Protein AF-A0A3D2L100-F1 (afdb_monomer_lite)

Sequence (75 aa):
NESLITDMIVCPGLDYCNLANARSIPVGQAVQEVFADPDYQEDIGRLHINISGCINACGHHHVGHIGILGVDKKG

Structure (mmCIF, N/CA/C/O backbone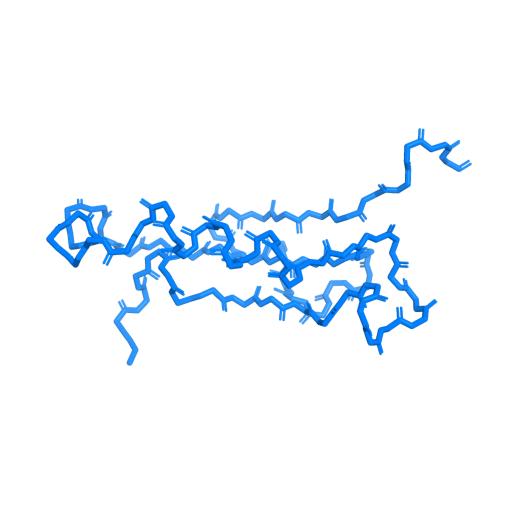):
data_AF-A0A3D2L100-F1
#
_entry.id   AF-A0A3D2L100-F1
#
loop_
_atom_site.group_PDB
_atom_site.id
_atom_site.type_symbol
_atom_site.label_atom_id
_atom_site.label_alt_id
_atom_site.label_comp_id
_atom_site.label_asym_id
_atom_site.label_entity_id
_atom_site.label_seq_id
_atom_site.pdbx_PDB_ins_code
_atom_site.Cartn_x
_atom_site.Cartn_y
_atom_site.Cartn_z
_atom_site.occupancy
_atom_site.B_iso_or_equiv
_atom_site.auth_seq_id
_atom_site.auth_comp_id
_atom_site.auth_asym_id
_atom_site.auth_atom_id
_atom_site.pdbx_PDB_model_num
ATOM 1 N N . ASN A 1 1 ? 0.613 -3.399 17.354 1.00 54.28 1 ASN A N 1
ATOM 2 C CA . ASN A 1 1 ? -0.150 -3.200 16.114 1.00 54.28 1 ASN A CA 1
ATOM 3 C C . ASN A 1 1 ? -1.431 -3.989 16.175 1.00 54.28 1 ASN A C 1
ATOM 5 O O . ASN A 1 1 ? -1.379 -5.209 16.257 1.00 54.28 1 ASN A O 1
ATOM 9 N N . GLU A 1 2 ? -2.558 -3.284 16.191 1.00 65.75 2 GLU A N 1
ATOM 10 C CA . GLU A 1 2 ? -3.906 -3.855 16.322 1.00 65.75 2 GLU A CA 1
ATOM 11 C C . GLU A 1 2 ? -4.521 -4.255 14.972 1.00 65.75 2 GLU A C 1
ATOM 13 O O . GLU A 1 2 ? -5.661 -4.710 14.930 1.00 65.75 2 GLU A O 1
ATOM 18 N N . SER A 1 3 ? -3.732 -4.193 13.883 1.00 77.31 3 SER A N 1
ATOM 19 C CA . SER A 1 3 ? -4.166 -4.573 12.528 1.00 77.31 3 SER A CA 1
ATOM 20 C C . SER A 1 3 ? -5.338 -3.728 12.011 1.00 77.31 3 SER A C 1
ATOM 22 O O . SER A 1 3 ? -6.240 -4.237 11.343 1.00 77.31 3 SER A O 1
ATOM 24 N N . LEU A 1 4 ? -5.331 -2.440 12.363 1.00 87.81 4 LEU A N 1
ATOM 25 C CA . LEU A 1 4 ? -6.282 -1.442 11.879 1.00 87.81 4 LEU A CA 1
ATOM 26 C C . LEU A 1 4 ? -5.934 -1.024 10.444 1.00 87.81 4 LEU A C 1
ATOM 28 O O . LEU A 1 4 ? -4.819 -1.246 9.973 1.00 87.81 4 LEU A O 1
ATOM 32 N N . ILE A 1 5 ? -6.873 -0.367 9.765 1.00 92.25 5 ILE A N 1
ATOM 33 C CA . ILE A 1 5 ? -6.763 0.018 8.346 1.00 92.25 5 ILE A CA 1
ATOM 34 C C . ILE A 1 5 ? -5.492 0.814 7.989 1.00 92.25 5 ILE A C 1
ATOM 36 O O . ILE A 1 5 ? -5.023 0.742 6.854 1.00 92.25 5 ILE A O 1
ATOM 40 N N . THR A 1 6 ? -4.909 1.545 8.943 1.00 89.31 6 THR A N 1
ATOM 41 C CA . THR A 1 6 ? -3.690 2.349 8.746 1.00 89.31 6 THR A CA 1
ATOM 42 C C . THR A 1 6 ? -2.386 1.548 8.882 1.00 89.31 6 THR A C 1
ATOM 44 O O . THR A 1 6 ? -1.339 2.007 8.409 1.00 89.31 6 THR A O 1
ATOM 47 N N . ASP A 1 7 ? -2.441 0.336 9.447 1.00 90.38 7 ASP A N 1
ATOM 48 C CA . ASP A 1 7 ? -1.323 -0.608 9.580 1.00 90.38 7 ASP A CA 1
ATOM 49 C C . ASP A 1 7 ? -1.123 -1.412 8.284 1.00 90.38 7 ASP A C 1
ATOM 51 O O . ASP A 1 7 ? -1.416 -2.609 8.176 1.00 90.38 7 ASP A O 1
ATOM 55 N N . MET A 1 8 ? -0.685 -0.694 7.251 1.00 94.44 8 MET A N 1
ATOM 56 C CA . MET A 1 8 ? -0.560 -1.195 5.886 1.00 94.44 8 MET A CA 1
ATOM 57 C C . MET A 1 8 ? 0.835 -1.716 5.572 1.00 94.44 8 MET A C 1
ATOM 59 O O . MET A 1 8 ? 1.849 -1.150 5.984 1.00 94.44 8 MET A O 1
ATOM 63 N N . ILE A 1 9 ? 0.893 -2.724 4.703 1.00 96.75 9 ILE A N 1
ATOM 64 C CA . ILE A 1 9 ? 2.145 -3.163 4.089 1.00 96.75 9 ILE A CA 1
ATOM 65 C C . ILE A 1 9 ? 2.270 -2.485 2.730 1.00 96.75 9 ILE A C 1
ATOM 67 O O . ILE A 1 9 ? 1.497 -2.747 1.809 1.00 96.75 9 ILE A O 1
ATOM 71 N N . VAL A 1 10 ? 3.278 -1.631 2.583 1.00 97.94 10 VAL A N 1
ATOM 72 C CA . VAL A 1 10 ? 3.518 -0.876 1.351 1.00 97.94 10 VAL A CA 1
ATOM 73 C C . VAL A 1 10 ? 4.940 -1.141 0.887 1.00 97.94 10 VAL A C 1
ATOM 75 O O . VAL A 1 10 ? 5.901 -0.870 1.604 1.00 97.94 10 VAL A O 1
ATOM 78 N N . CYS A 1 11 ? 5.099 -1.689 -0.320 1.00 97.94 11 CYS A N 1
ATOM 79 C CA . CYS A 1 11 ? 6.438 -1.818 -0.889 1.00 97.94 11 CYS A CA 1
ATOM 80 C C . CYS A 1 11 ? 6.990 -0.433 -1.290 1.00 97.94 11 CYS A C 1
ATOM 82 O O . CYS A 1 11 ? 6.202 0.487 -1.520 1.00 97.94 11 CYS A O 1
ATOM 84 N N . PRO A 1 12 ? 8.311 -0.269 -1.463 1.00 97.62 12 PRO A N 1
ATOM 85 C CA . PRO A 1 12 ? 8.881 1.034 -1.806 1.00 97.62 12 PRO A CA 1
ATOM 86 C C . PRO A 1 12 ? 8.441 1.595 -3.171 1.00 97.62 12 PRO A C 1
ATOM 88 O O . PRO A 1 12 ? 8.479 2.802 -3.375 1.00 97.62 12 PRO A O 1
ATOM 91 N N . GLY A 1 13 ? 8.012 0.738 -4.106 1.00 97.06 13 GLY A N 1
ATOM 92 C CA . GLY A 1 13 ? 7.534 1.158 -5.429 1.00 97.06 13 GLY A CA 1
ATOM 93 C C . GLY A 1 13 ? 8.580 1.930 -6.239 1.00 97.06 13 GLY A C 1
ATOM 94 O O . GLY A 1 13 ? 9.775 1.844 -5.967 1.00 97.06 13 GLY A O 1
ATOM 95 N N . LEU A 1 14 ? 8.126 2.695 -7.236 1.00 96.25 14 LEU A N 1
ATOM 96 C CA . LEU A 1 14 ? 8.995 3.497 -8.116 1.00 96.25 14 LEU A CA 1
ATOM 97 C C . LEU A 1 14 ? 9.808 4.583 -7.394 1.00 96.25 14 LEU A C 1
ATOM 99 O O . LEU A 1 14 ? 10.680 5.189 -8.011 1.00 96.25 14 LEU A O 1
ATOM 103 N N . ASP A 1 15 ? 9.542 4.837 -6.114 1.00 96.06 15 ASP A N 1
ATOM 104 C CA . ASP A 1 15 ? 10.347 5.758 -5.318 1.00 96.06 15 ASP A CA 1
ATOM 105 C C . ASP A 1 15 ? 11.745 5.170 -5.026 1.00 96.06 15 ASP A C 1
ATOM 107 O O . ASP A 1 15 ? 12.719 5.920 -4.990 1.00 96.06 15 ASP A O 1
ATOM 111 N N . TYR A 1 16 ? 11.871 3.836 -4.891 1.00 97.50 16 TYR A N 1
ATOM 112 C CA . TYR A 1 16 ? 13.146 3.171 -4.552 1.00 97.50 16 TYR A CA 1
ATOM 113 C C . TYR A 1 16 ? 13.389 1.799 -5.218 1.00 97.50 16 TYR A C 1
ATOM 115 O O . TYR A 1 16 ? 14.378 1.132 -4.913 1.00 97.50 16 TYR A O 1
ATOM 123 N N . CYS A 1 17 ? 12.510 1.331 -6.108 1.00 97.50 17 CYS A N 1
ATOM 124 C CA . CYS A 1 17 ? 12.601 0.017 -6.748 1.00 97.50 17 CYS A CA 1
ATOM 125 C C . CYS A 1 17 ? 12.568 0.134 -8.277 1.00 97.50 17 CYS A C 1
ATOM 127 O O . CYS A 1 17 ? 11.552 0.502 -8.859 1.00 97.50 17 CYS A O 1
ATOM 129 N N . ASN A 1 18 ? 13.652 -0.287 -8.935 1.00 96.62 18 ASN A N 1
ATOM 130 C CA . ASN A 1 18 ? 13.764 -0.282 -10.402 1.00 96.62 18 ASN A CA 1
ATOM 131 C C . ASN A 1 18 ? 12.864 -1.311 -11.108 1.00 96.62 18 ASN A C 1
ATOM 133 O O . ASN A 1 18 ? 12.735 -1.271 -12.326 1.00 96.62 18 ASN A O 1
ATOM 137 N N . LEU A 1 19 ? 12.282 -2.255 -10.363 1.00 95.44 19 LEU A N 1
ATOM 138 C CA . LEU A 1 19 ? 11.355 -3.259 -10.895 1.00 95.44 19 LEU A CA 1
ATOM 139 C C . LEU A 1 19 ? 9.888 -2.833 -10.757 1.00 95.44 19 LEU A C 1
ATOM 141 O O . LEU A 1 19 ? 9.000 -3.612 -11.097 1.00 95.44 19 LEU A O 1
ATOM 145 N N . ALA A 1 20 ? 9.616 -1.672 -10.157 1.00 96.69 20 ALA A N 1
ATOM 146 C CA . ALA A 1 20 ? 8.257 -1.211 -9.922 1.00 96.69 20 ALA A CA 1
ATOM 147 C C . ALA A 1 20 ? 7.644 -0.595 -11.189 1.00 96.69 20 ALA A C 1
ATOM 149 O O . ALA A 1 20 ? 8.326 0.103 -11.930 1.00 96.69 20 ALA A O 1
ATOM 150 N N . ASN A 1 21 ? 6.336 -0.783 -11.374 1.00 95.50 21 ASN A N 1
ATOM 151 C CA . ASN A 1 21 ? 5.560 -0.171 -12.458 1.00 95.50 21 ASN A CA 1
ATOM 152 C C . ASN A 1 21 ? 4.847 1.108 -11.977 1.00 95.50 21 ASN A C 1
ATOM 154 O O . ASN A 1 21 ? 4.474 1.967 -12.768 1.00 95.50 21 ASN A O 1
ATOM 158 N N . ALA A 1 22 ? 4.645 1.249 -10.662 1.00 95.62 22 ALA A N 1
ATOM 159 C CA . ALA A 1 22 ? 3.983 2.394 -10.044 1.00 95.62 22 ALA A CA 1
ATOM 160 C C . ALA A 1 22 ? 4.648 2.812 -8.722 1.00 95.62 22 ALA A C 1
ATOM 162 O O . ALA A 1 22 ? 5.324 2.021 -8.054 1.00 95.62 22 ALA A O 1
ATOM 163 N N . ARG A 1 23 ? 4.423 4.068 -8.316 1.00 96.56 23 ARG A N 1
ATOM 164 C CA . ARG A 1 23 ? 4.731 4.550 -6.960 1.00 96.56 23 ARG A CA 1
ATOM 165 C C . ARG A 1 23 ? 3.659 4.056 -5.997 1.00 96.56 23 ARG A C 1
ATOM 167 O O . ARG A 1 23 ? 2.473 4.213 -6.275 1.00 96.56 23 ARG A O 1
ATOM 174 N N . SER A 1 24 ? 4.072 3.473 -4.878 1.00 97.44 24 SER A N 1
ATOM 175 C CA . SER A 1 24 ? 3.158 2.904 -3.878 1.00 97.44 24 SER A CA 1
ATOM 176 C C . SER A 1 24 ? 3.172 3.656 -2.553 1.00 97.44 24 SER A C 1
ATOM 178 O O . SER A 1 24 ? 2.140 3.691 -1.889 1.00 97.44 24 SER A O 1
ATOM 180 N N . ILE A 1 25 ? 4.284 4.306 -2.189 1.00 97.88 25 ILE A N 1
ATOM 181 C CA . ILE A 1 25 ? 4.386 5.066 -0.933 1.00 97.88 25 ILE A CA 1
ATOM 182 C C . ILE A 1 25 ? 3.346 6.199 -0.873 1.00 97.88 25 ILE A C 1
ATOM 184 O O . ILE A 1 25 ? 2.596 6.230 0.104 1.00 97.88 25 ILE A O 1
ATOM 188 N N . PRO A 1 26 ? 3.194 7.060 -1.904 1.00 97.38 26 PRO A N 1
ATOM 189 C CA . PRO A 1 26 ? 2.212 8.145 -1.850 1.00 97.38 26 PRO A CA 1
ATOM 190 C C . PRO A 1 26 ? 0.764 7.646 -1.762 1.00 97.38 26 PRO A C 1
ATOM 192 O O . PRO A 1 26 ? -0.087 8.316 -1.191 1.00 97.38 26 PRO A O 1
ATOM 195 N N . VAL A 1 27 ? 0.478 6.454 -2.302 1.00 96.44 27 VAL A N 1
ATOM 196 C CA . VAL A 1 27 ? -0.851 5.831 -2.200 1.00 96.44 27 VAL A CA 1
ATOM 197 C C . VAL A 1 27 ? -1.120 5.399 -0.761 1.00 96.44 27 VAL A C 1
ATOM 199 O O . VAL A 1 27 ? -2.182 5.698 -0.229 1.00 96.44 27 VAL A O 1
ATOM 202 N N . GLY A 1 28 ? -0.150 4.746 -0.112 1.00 96.81 28 GLY A N 1
ATOM 203 C CA . GLY A 1 28 ? -0.255 4.394 1.304 1.00 96.81 28 GLY A CA 1
ATOM 204 C C . GLY A 1 28 ? -0.416 5.625 2.199 1.00 96.81 28 GLY A C 1
ATOM 205 O O . GLY A 1 28 ? -1.271 5.632 3.075 1.00 96.81 28 GLY A O 1
ATOM 206 N N . GLN A 1 29 ? 0.336 6.695 1.938 1.00 96.94 29 GLN A N 1
ATOM 207 C CA . GLN A 1 29 ? 0.208 7.955 2.680 1.00 96.94 29 GLN A CA 1
ATOM 208 C C . GLN A 1 29 ? -1.183 8.579 2.516 1.00 96.94 29 GLN A C 1
ATOM 210 O O . GLN A 1 29 ? -1.813 8.918 3.511 1.00 96.94 29 GLN A O 1
ATOM 215 N N . ALA A 1 30 ? -1.711 8.638 1.289 1.00 97.00 30 ALA A N 1
ATOM 216 C CA . ALA A 1 30 ? -3.058 9.152 1.044 1.00 97.00 30 ALA A CA 1
ATOM 217 C C . ALA A 1 30 ? -4.139 8.331 1.769 1.00 97.00 30 ALA A C 1
ATOM 219 O O . ALA A 1 30 ? -5.096 8.892 2.295 1.00 97.00 30 ALA A O 1
ATOM 220 N N . VAL A 1 31 ? -3.988 7.004 1.839 1.00 95.75 31 VAL A N 1
ATOM 221 C CA . VAL A 1 31 ? -4.902 6.150 2.613 1.00 95.75 31 VAL A CA 1
ATOM 222 C C . VAL A 1 31 ? -4.787 6.447 4.114 1.00 95.75 31 VAL A C 1
ATOM 224 O O . VAL A 1 31 ? -5.812 6.594 4.772 1.00 95.75 31 VAL A O 1
ATOM 227 N N . GLN A 1 32 ? -3.574 6.607 4.657 1.00 95.06 32 GLN A N 1
ATOM 228 C CA . GLN A 1 32 ? -3.390 6.990 6.067 1.00 95.06 32 GLN A CA 1
ATOM 229 C C . GLN A 1 32 ? -4.041 8.335 6.391 1.00 95.06 32 GLN A C 1
ATOM 231 O O . GLN A 1 32 ? -4.680 8.455 7.429 1.00 95.06 32 GLN A O 1
ATOM 236 N N . GLU A 1 33 ? -3.914 9.324 5.506 1.00 96.31 33 GLU A N 1
ATOM 237 C CA . GLU A 1 33 ? -4.533 10.642 5.680 1.00 96.31 33 GLU A CA 1
ATOM 238 C C . GLU A 1 33 ? -6.065 10.564 5.691 1.00 96.31 33 GLU A C 1
ATOM 240 O O . GLU A 1 33 ? -6.706 11.204 6.523 1.00 96.31 33 GLU A O 1
ATOM 245 N N . VAL A 1 34 ? -6.659 9.749 4.812 1.00 95.38 34 VAL A N 1
ATOM 246 C CA . VAL A 1 34 ? -8.118 9.546 4.756 1.00 95.38 34 VAL A CA 1
ATOM 247 C C . VAL A 1 34 ? -8.651 8.869 6.022 1.00 95.38 34 VAL A C 1
ATOM 249 O O . VAL A 1 34 ? -9.729 9.225 6.492 1.00 95.38 34 VAL A O 1
ATOM 252 N N . PHE A 1 35 ? -7.904 7.918 6.588 1.00 95.25 35 PHE A N 1
ATOM 253 C CA . PHE A 1 35 ? -8.305 7.149 7.772 1.00 95.25 35 PHE A CA 1
ATOM 254 C C . PHE A 1 35 ? -7.558 7.574 9.044 1.00 95.25 35 PHE A C 1
ATOM 256 O O . PHE A 1 35 ? -7.362 6.763 9.943 1.00 95.25 35 PHE A O 1
ATOM 263 N N . ALA A 1 36 ? -7.127 8.835 9.135 1.00 93.81 36 ALA A N 1
ATOM 264 C CA . ALA A 1 36 ? -6.317 9.321 10.254 1.00 93.81 36 ALA A CA 1
ATOM 265 C C . ALA A 1 36 ? -7.067 9.355 11.601 1.00 93.81 36 ALA A C 1
ATOM 267 O O . ALA A 1 36 ? -6.422 9.359 12.647 1.00 93.81 36 ALA A O 1
ATOM 268 N N . ASP A 1 37 ? -8.404 9.374 11.578 1.00 95.62 37 ASP A N 1
ATOM 269 C CA . ASP A 1 37 ? -9.260 9.400 12.769 1.00 95.62 37 ASP A CA 1
ATOM 270 C C . ASP A 1 37 ? -9.258 8.037 13.498 1.00 95.62 37 ASP A C 1
ATOM 272 O O . ASP A 1 37 ? -9.730 7.053 12.923 1.00 95.62 37 ASP A O 1
ATOM 276 N N . PRO A 1 38 ? -8.744 7.945 14.741 1.00 92.19 38 PRO A N 1
ATOM 277 C CA . PRO A 1 38 ? -8.679 6.690 15.488 1.00 92.19 38 PRO A CA 1
ATOM 278 C C . PRO A 1 38 ? -10.044 6.067 15.791 1.00 92.19 38 PRO A C 1
ATOM 280 O O . PRO A 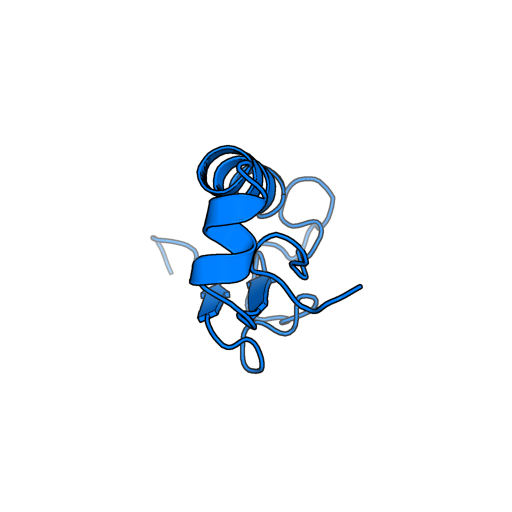1 38 ? -10.169 4.848 15.706 1.00 92.19 38 PRO A O 1
ATOM 283 N N . ASP A 1 39 ? -11.067 6.875 16.093 1.00 94.31 39 ASP A N 1
ATOM 284 C CA . ASP A 1 39 ? -12.402 6.351 16.413 1.00 94.31 39 ASP A CA 1
ATOM 285 C C . ASP A 1 39 ? -13.000 5.670 15.173 1.00 94.31 39 ASP A C 1
ATOM 287 O O . ASP A 1 39 ? -13.553 4.572 15.241 1.00 94.31 39 ASP A O 1
ATOM 291 N N . TYR A 1 40 ? -12.781 6.268 13.998 1.00 94.00 40 TYR A N 1
ATOM 292 C CA . TYR A 1 40 ? -13.198 5.679 12.731 1.00 94.00 40 TYR A CA 1
ATOM 293 C C . TYR A 1 40 ? -12.422 4.398 12.384 1.00 94.00 40 TYR A C 1
ATOM 295 O O . TYR A 1 40 ? -12.982 3.473 11.794 1.00 94.00 40 TYR A O 1
ATOM 303 N N . GLN A 1 41 ? -11.140 4.308 12.755 1.00 94.00 41 GLN A N 1
ATOM 304 C CA . GLN A 1 41 ? -10.354 3.084 12.573 1.00 94.00 41 GLN A CA 1
ATOM 305 C C . GLN A 1 41 ? -10.892 1.928 13.427 1.00 94.00 41 GLN A C 1
ATOM 307 O O . GLN A 1 41 ? -10.983 0.806 12.928 1.00 94.00 41 GLN A O 1
ATOM 312 N N . GLU A 1 42 ? -11.274 2.199 14.676 1.00 92.12 42 GLU A N 1
ATOM 313 C CA . GLU A 1 42 ? -11.896 1.214 15.571 1.00 92.12 42 GLU A CA 1
ATOM 314 C C . GLU A 1 42 ? -13.265 0.753 15.051 1.00 92.12 42 GLU A C 1
ATOM 316 O O . GLU A 1 42 ? -13.540 -0.448 15.030 1.00 92.12 42 GLU A O 1
ATOM 321 N N . ASP A 1 43 ? -14.090 1.677 14.544 1.00 94.56 43 ASP A N 1
ATOM 322 C CA . ASP A 1 43 ? -15.395 1.361 13.944 1.00 94.56 43 ASP A CA 1
ATOM 323 C C . ASP A 1 43 ? -15.277 0.445 12.711 1.00 94.56 43 ASP A C 1
ATOM 325 O O . ASP A 1 43 ? -16.114 -0.436 12.494 1.00 94.56 43 ASP A O 1
ATOM 329 N N . ILE A 1 44 ? -14.233 0.631 11.892 1.00 93.94 44 ILE A N 1
ATOM 330 C CA . ILE A 1 44 ? -13.907 -0.265 10.768 1.00 93.94 44 ILE A CA 1
ATOM 331 C C . ILE A 1 44 ? -13.426 -1.627 11.288 1.00 93.94 44 ILE A C 1
ATOM 333 O O . ILE A 1 44 ? -13.718 -2.672 10.6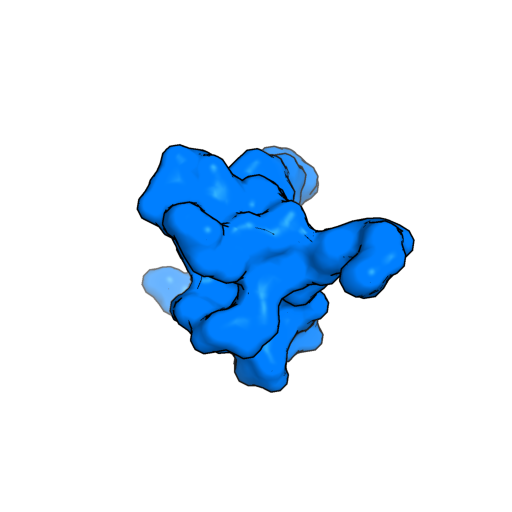95 1.00 93.94 44 ILE A O 1
ATOM 337 N N . GLY A 1 45 ? -12.673 -1.617 12.387 1.00 92.56 45 GLY A N 1
ATOM 338 C CA . GLY A 1 45 ? -12.043 -2.786 12.971 1.00 92.56 45 GLY A CA 1
ATOM 339 C C . GLY A 1 45 ? -10.875 -3.310 12.132 1.00 92.56 45 GLY A C 1
ATOM 340 O O . GLY A 1 45 ? -10.155 -2.573 11.454 1.00 92.56 45 GLY A O 1
ATOM 341 N N . ARG A 1 46 ? -10.652 -4.627 12.195 1.00 93.50 46 ARG A N 1
ATOM 342 C CA . ARG A 1 46 ? -9.495 -5.264 11.552 1.00 93.50 46 ARG A CA 1
ATOM 343 C C . ARG A 1 46 ? -9.637 -5.281 10.037 1.00 93.50 46 ARG A C 1
ATOM 345 O O . ARG A 1 46 ? -10.420 -6.055 9.487 1.00 93.50 46 ARG A O 1
ATOM 352 N N . LEU A 1 47 ? -8.802 -4.498 9.368 1.00 92.75 47 LEU A N 1
ATOM 353 C CA . LEU A 1 47 ? -8.719 -4.437 7.917 1.00 92.75 47 LEU A CA 1
ATOM 354 C C . LEU A 1 47 ? -7.264 -4.193 7.511 1.00 92.75 47 LEU A C 1
ATOM 356 O O . LEU A 1 47 ? -6.609 -3.307 8.036 1.00 92.75 47 LEU A O 1
ATOM 360 N N . HIS A 1 48 ? -6.764 -4.968 6.549 1.00 93.06 48 HIS A N 1
ATOM 361 C CA . HIS A 1 48 ? -5.375 -4.887 6.091 1.00 93.06 48 HIS A CA 1
ATOM 362 C C . HIS A 1 48 ? -5.351 -4.513 4.623 1.00 93.06 48 HIS A C 1
ATOM 364 O O . HIS A 1 48 ? -5.923 -5.224 3.789 1.00 93.06 48 HIS A O 1
ATOM 370 N N . ILE A 1 49 ? -4.646 -3.431 4.321 1.00 96.31 49 ILE A N 1
ATOM 371 C CA . ILE A 1 49 ? -4.399 -2.987 2.958 1.00 96.31 49 ILE A CA 1
ATOM 372 C C . ILE A 1 49 ? -2.935 -3.270 2.636 1.00 96.31 49 ILE A C 1
ATOM 374 O O . ILE A 1 49 ? -2.024 -2.806 3.323 1.00 96.31 49 ILE A O 1
ATOM 378 N N . ASN A 1 50 ? -2.725 -4.031 1.567 1.00 97.62 50 ASN A N 1
ATOM 379 C CA . ASN A 1 50 ? -1.404 -4.418 1.100 1.00 97.62 50 ASN A CA 1
ATOM 380 C C . ASN A 1 50 ? -1.178 -3.869 -0.309 1.00 97.62 50 ASN A C 1
ATOM 382 O O . ASN A 1 50 ? -1.932 -4.165 -1.238 1.00 97.62 50 ASN A O 1
ATOM 386 N N . ILE A 1 51 ? -0.116 -3.083 -0.484 1.00 98.12 51 ILE A N 1
ATOM 387 C CA . ILE A 1 51 ? 0.152 -2.319 -1.705 1.00 98.12 51 ILE A CA 1
ATOM 388 C C . ILE A 1 51 ? 1.493 -2.746 -2.301 1.00 98.12 51 ILE A C 1
ATOM 390 O O . ILE A 1 51 ? 2.549 -2.657 -1.671 1.00 98.12 51 ILE A O 1
ATOM 394 N N . SER A 1 52 ? 1.468 -3.189 -3.558 1.00 98.38 52 SER A N 1
ATOM 395 C CA . SER A 1 52 ? 2.664 -3.492 -4.348 1.00 98.38 52 SER A CA 1
ATOM 396 C C . SER A 1 52 ? 2.721 -2.634 -5.603 1.00 98.38 52 SER A C 1
ATOM 398 O O . SER A 1 52 ? 1.756 -2.558 -6.350 1.00 98.38 52 SER A O 1
ATOM 400 N N . GLY A 1 53 ? 3.877 -2.034 -5.877 1.00 97.69 53 GLY A N 1
ATOM 401 C CA . GLY A 1 53 ? 4.113 -1.233 -7.078 1.00 97.69 53 GLY A CA 1
ATOM 402 C C . GLY A 1 53 ? 4.310 -2.053 -8.359 1.00 97.69 53 GLY A C 1
ATOM 403 O O . GLY A 1 53 ? 4.352 -1.462 -9.432 1.00 97.69 53 GLY A O 1
ATOM 404 N N . CYS A 1 54 ? 4.450 -3.382 -8.273 1.00 96.94 54 CYS A N 1
ATOM 405 C CA . CYS A 1 54 ? 4.507 -4.301 -9.418 1.00 96.94 54 CYS A CA 1
ATOM 406 C C . CYS A 1 54 ? 4.142 -5.744 -9.025 1.00 96.94 54 CYS A C 1
ATOM 408 O O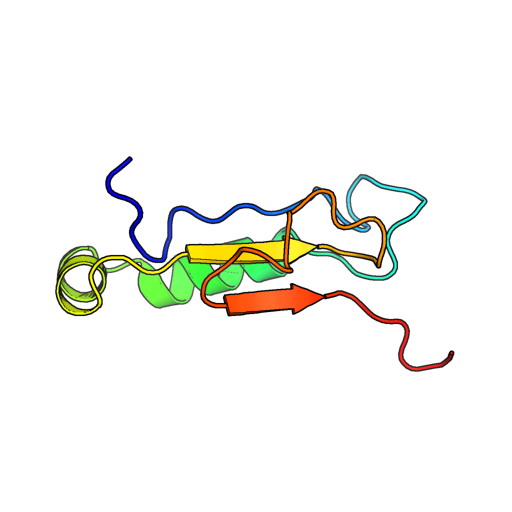 . CYS A 1 54 ? 3.887 -6.051 -7.854 1.00 96.94 54 CYS A O 1
ATOM 410 N N . ILE A 1 55 ? 4.169 -6.641 -10.017 1.00 96.19 55 ILE A N 1
ATOM 411 C CA . ILE A 1 55 ? 3.792 -8.058 -9.903 1.00 96.19 55 ILE A CA 1
ATOM 412 C C . ILE A 1 55 ? 4.679 -8.877 -8.952 1.00 96.19 55 ILE A C 1
ATOM 414 O O . ILE A 1 55 ? 4.235 -9.906 -8.455 1.00 96.19 55 ILE A O 1
ATOM 418 N N . ASN A 1 56 ? 5.886 -8.400 -8.618 1.00 97.06 56 ASN A N 1
ATOM 419 C CA . ASN A 1 56 ? 6.797 -9.086 -7.687 1.00 97.06 56 ASN A CA 1
ATOM 420 C C . ASN A 1 56 ? 6.231 -9.228 -6.265 1.00 97.06 56 ASN A C 1
ATOM 422 O O . ASN A 1 56 ? 6.784 -9.968 -5.459 1.00 97.06 56 ASN A O 1
ATOM 426 N N . ALA A 1 57 ? 5.146 -8.513 -5.949 1.00 96.94 57 ALA A N 1
ATOM 427 C CA . ALA A 1 57 ? 4.359 -8.720 -4.740 1.00 96.94 57 ALA A CA 1
ATOM 428 C C . ALA A 1 57 ? 5.137 -8.586 -3.418 1.00 96.94 57 ALA A C 1
ATOM 430 O O . ALA A 1 57 ? 4.745 -9.191 -2.426 1.00 96.94 57 ALA A O 1
ATOM 431 N N . CYS A 1 58 ? 6.182 -7.751 -3.353 1.00 98.00 58 CYS A N 1
ATOM 432 C CA . CYS A 1 58 ? 6.928 -7.509 -2.108 1.00 98.00 58 CYS A CA 1
ATOM 433 C C . CYS A 1 58 ? 6.043 -6.954 -0.976 1.00 98.00 58 CYS A C 1
ATOM 435 O O . CYS A 1 58 ? 6.337 -7.160 0.196 1.00 98.00 58 CYS A O 1
ATOM 437 N N . GLY A 1 59 ? 4.957 -6.253 -1.325 1.00 97.00 59 GLY A N 1
ATOM 438 C CA . GLY A 1 59 ? 3.943 -5.800 -0.371 1.00 97.00 59 GLY A CA 1
ATOM 439 C C . GLY A 1 59 ? 2.876 -6.851 -0.054 1.00 97.00 59 GLY A C 1
ATOM 440 O O . GLY A 1 59 ? 1.919 -6.534 0.632 1.00 97.00 59 GLY A O 1
ATOM 441 N N . HIS A 1 60 ? 2.994 -8.073 -0.584 1.00 97.38 60 HIS A N 1
ATOM 442 C CA . HIS A 1 60 ? 2.057 -9.185 -0.404 1.00 97.38 60 HIS A CA 1
ATOM 443 C C . HIS A 1 60 ? 0.593 -8.799 -0.682 1.00 97.38 60 HIS A C 1
ATOM 445 O O . HIS A 1 60 ? -0.318 -9.138 0.073 1.00 97.38 60 HIS A O 1
ATOM 451 N N . HIS A 1 61 ? 0.354 -8.078 -1.784 1.00 97.31 61 HIS A N 1
ATOM 45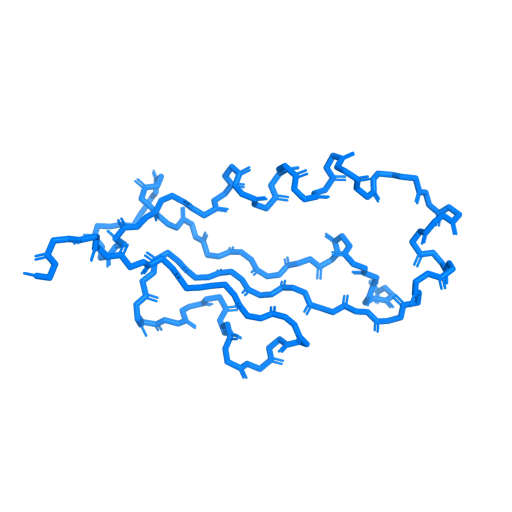2 C CA . HIS A 1 61 ? -0.972 -7.552 -2.146 1.00 97.31 61 HIS A CA 1
ATOM 453 C C . HIS A 1 61 ? -2.054 -8.632 -2.321 1.00 97.31 61 HIS A C 1
ATOM 455 O O . HIS A 1 61 ? -3.231 -8.322 -2.266 1.00 97.31 61 HIS A O 1
ATOM 461 N N . HIS A 1 62 ? -1.685 -9.898 -2.508 1.00 96.75 62 HIS A N 1
ATOM 462 C CA . HIS A 1 62 ? -2.623 -11.010 -2.677 1.00 96.75 62 HIS A CA 1
ATOM 463 C C . HIS A 1 62 ? -3.168 -11.578 -1.354 1.00 96.75 62 HIS A C 1
ATOM 465 O O . HIS A 1 62 ? -4.177 -12.274 -1.382 1.00 96.75 62 HIS A O 1
ATOM 471 N N . VAL A 1 63 ? -2.525 -11.302 -0.211 1.00 95.44 63 VAL A N 1
ATOM 472 C CA . VAL A 1 63 ? -2.981 -11.768 1.121 1.00 95.44 63 VAL A CA 1
ATOM 473 C C . VAL A 1 63 ? -3.525 -10.644 2.005 1.00 95.44 63 VAL A C 1
ATOM 475 O O . VAL A 1 63 ? -3.864 -10.887 3.160 1.00 95.44 63 VAL A O 1
ATOM 478 N N . GLY A 1 64 ? -3.599 -9.413 1.492 1.00 92.69 64 GLY A N 1
ATOM 479 C CA . GLY A 1 64 ? -4.314 -8.334 2.170 1.00 92.69 64 GLY A CA 1
ATOM 480 C C . GLY A 1 64 ? -5.824 -8.533 2.054 1.00 92.69 64 GLY A C 1
ATOM 481 O O . GLY A 1 64 ? -6.300 -9.087 1.064 1.00 92.69 64 GLY A O 1
ATOM 482 N N . HIS A 1 65 ? -6.586 -8.027 3.026 1.00 95.38 65 HIS A N 1
ATOM 483 C CA . HIS A 1 65 ? -8.042 -7.919 2.882 1.00 95.38 65 HIS A CA 1
ATOM 484 C C . HIS A 1 65 ? -8.397 -7.070 1.653 1.00 95.38 65 HIS A C 1
ATOM 486 O O . HIS A 1 65 ? -9.333 -7.383 0.920 1.00 95.38 65 HIS A O 1
ATOM 492 N N . ILE A 1 66 ? -7.602 -6.022 1.407 1.00 96.00 66 ILE A N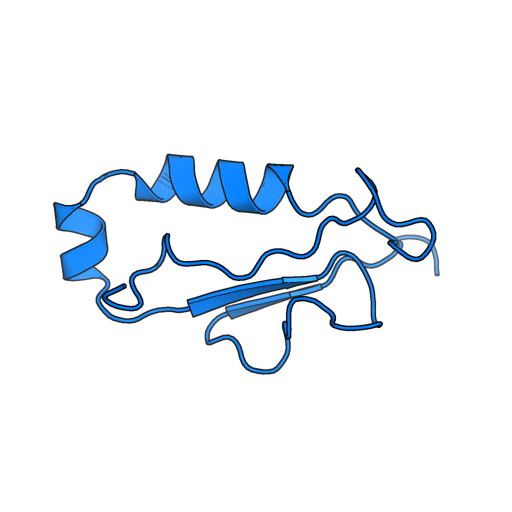 1
ATOM 493 C CA . ILE A 1 66 ? -7.617 -5.236 0.175 1.00 96.00 66 ILE A CA 1
ATOM 494 C C . ILE A 1 66 ? -6.205 -5.230 -0.416 1.00 96.00 66 ILE A C 1
ATOM 496 O O . ILE A 1 66 ? -5.244 -4.789 0.217 1.00 96.00 66 ILE A O 1
ATOM 500 N N . GLY A 1 67 ? -6.089 -5.717 -1.648 1.00 96.94 67 GLY A N 1
ATOM 501 C CA . GLY A 1 67 ? -4.846 -5.757 -2.410 1.00 96.94 67 GLY A CA 1
ATOM 502 C C . GLY A 1 67 ? -4.785 -4.684 -3.488 1.00 96.94 67 GLY A C 1
ATOM 503 O O . GLY A 1 67 ? -5.681 -4.611 -4.327 1.00 96.94 67 GLY A O 1
ATOM 504 N N . ILE A 1 68 ? -3.710 -3.893 -3.519 1.00 97.19 68 ILE A N 1
ATOM 505 C CA . ILE A 1 68 ? -3.457 -2.906 -4.578 1.00 97.19 68 ILE A CA 1
ATOM 506 C C . ILE A 1 68 ? -2.194 -3.302 -5.348 1.00 97.19 68 ILE A C 1
ATOM 508 O O . ILE A 1 68 ? -1.115 -3.446 -4.767 1.00 97.19 68 ILE A O 1
ATOM 512 N N . LEU A 1 69 ? -2.330 -3.449 -6.667 1.00 97.25 69 LEU A N 1
ATOM 513 C CA . LEU A 1 69 ? -1.241 -3.762 -7.590 1.00 97.25 69 LEU A CA 1
ATOM 514 C C . LEU A 1 69 ? -1.028 -2.610 -8.579 1.00 97.25 69 LEU A C 1
ATOM 516 O O . LEU A 1 69 ? -1.925 -2.247 -9.337 1.00 97.25 69 LEU A O 1
ATOM 520 N N . GLY A 1 70 ? 0.192 -2.080 -8.606 1.00 95.81 70 GLY A N 1
ATOM 521 C CA . GLY A 1 70 ? 0.673 -1.188 -9.651 1.00 95.81 70 GLY A CA 1
ATOM 522 C C . GLY A 1 70 ? 0.832 -1.930 -10.975 1.00 95.81 70 GLY A C 1
ATOM 523 O O . GLY A 1 70 ? 1.605 -2.886 -11.069 1.00 95.81 70 GLY A O 1
ATOM 524 N N . VAL A 1 71 ? 0.115 -1.473 -12.000 1.00 93.88 71 VAL A N 1
ATOM 525 C CA . VAL A 1 71 ? 0.173 -2.000 -13.369 1.00 93.88 71 VAL A CA 1
ATOM 526 C C . VAL A 1 71 ? 0.504 -0.882 -14.348 1.00 93.88 71 VAL A C 1
ATOM 528 O O . VAL A 1 71 ? 0.082 0.261 -14.162 1.00 93.88 71 VAL A O 1
ATOM 531 N N . ASP A 1 72 ? 1.224 -1.215 -15.416 1.00 88.94 72 ASP A N 1
ATOM 532 C CA . ASP A 1 72 ? 1.417 -0.293 -16.527 1.00 88.94 72 ASP A CA 1
ATOM 533 C C . ASP A 1 72 ? 0.158 -0.240 -17.388 1.00 88.94 72 ASP A C 1
ATOM 535 O O . ASP A 1 72 ? -0.324 -1.252 -17.894 1.00 88.94 72 ASP A O 1
ATOM 539 N N . LYS A 1 73 ? -0.366 0.969 -17.610 1.00 76.81 73 LYS A N 1
ATOM 540 C CA . LYS A 1 73 ? -1.564 1.188 -18.439 1.00 76.81 73 LYS A CA 1
ATOM 541 C C . LYS A 1 73 ? -1.352 0.798 -19.909 1.00 76.81 73 LYS A C 1
ATOM 543 O O . LYS A 1 73 ? -2.325 0.676 -20.649 1.00 76.81 73 LYS A O 1
ATOM 548 N N . LYS A 1 74 ? -0.097 0.667 -20.349 1.00 70.31 74 LYS A N 1
ATOM 549 C CA . LYS A 1 74 ? 0.239 0.415 -21.753 1.00 70.31 74 LYS A CA 1
ATOM 550 C C . LYS A 1 74 ? 0.523 -1.041 -22.106 1.00 70.31 74 LYS A C 1
ATOM 552 O O . LYS A 1 74 ? 0.452 -1.306 -23.298 1.00 70.31 74 LYS A O 1
ATOM 557 N N . GLY A 1 75 ? 0.723 -1.934 -21.129 1.00 55.22 75 GLY A N 1
ATOM 558 C CA . GLY A 1 75 ? 1.093 -3.331 -21.391 1.00 55.22 75 GLY A CA 1
ATOM 559 C C . GLY A 1 75 ? 2.446 -3.447 -22.077 1.00 55.22 75 GLY A C 1
ATOM 560 O O . GLY A 1 75 ? 2.506 -3.217 -23.302 1.00 55.22 75 GLY A O 1
#

pLDDT: mean 93.2, std 8.55, range [54.28, 98.38]

Foldseek 3Di:
DQQFALPEQWDQAPVPDPQFLAGTVVVSVVSCVVQVDPVSRVVVGHFYEFEGRAPVCPSVQVPGSHRHHNDHPPD

Secondary structure (DSSP, 8-state):
---BTT--EE--GGGT-TT-SS--HHHHHHHHHHT--HHHHHHH-B--EEEESSTT-TT-TTSSSEEEE---TT-

Radius of gyration: 12.7 Å; chains: 1; bounding box: 29×22×38 Å